Protein AF-A0A350V4W4-F1 (afdb_monomer_lite)

Structure (mmCIF, N/CA/C/O backbone):
data_AF-A0A350V4W4-F1
#
_entry.id   AF-A0A350V4W4-F1
#
loop_
_atom_site.group_PDB
_atom_site.id
_atom_site.type_symbol
_atom_site.label_atom_id
_atom_site.label_alt_id
_atom_site.label_comp_id
_atom_site.label_asym_id
_atom_site.label_entity_id
_atom_site.label_seq_id
_atom_site.pdbx_PDB_ins_code
_atom_site.Cartn_x
_atom_site.Cartn_y
_atom_site.Cartn_z
_atom_site.occupancy
_atom_site.B_iso_or_equiv
_atom_site.auth_seq_id
_atom_site.auth_comp_id
_atom_site.auth_asym_id
_atom_site.auth_atom_id
_atom_site.pdbx_PDB_model_num
ATOM 1 N N . TYR A 1 1 ? 6.016 3.714 -1.748 1.00 62.47 1 TYR A N 1
ATOM 2 C CA . TYR A 1 1 ? 7.477 3.617 -1.923 1.00 62.47 1 TYR A CA 1
ATOM 3 C C . TYR A 1 1 ? 8.010 4.807 -2.734 1.00 62.47 1 TYR A C 1
ATOM 5 O O . TYR A 1 1 ? 8.517 4.639 -3.835 1.00 62.47 1 TYR A O 1
ATOM 13 N N . LYS A 1 2 ? 7.840 6.048 -2.242 1.00 58.59 2 LYS A N 1
ATOM 14 C CA . LYS A 1 2 ? 8.397 7.258 -2.896 1.00 58.59 2 LYS A CA 1
ATOM 15 C C . LYS A 1 2 ? 9.801 7.584 -2.345 1.00 58.59 2 LYS A C 1
ATOM 17 O O . LYS A 1 2 ? 10.622 8.088 -3.091 1.00 58.59 2 LYS A O 1
ATOM 22 N N . ASN A 1 3 ? 10.094 7.171 -1.099 1.00 65.88 3 ASN A N 1
ATOM 23 C CA . ASN A 1 3 ? 11.333 7.483 -0.362 1.00 65.88 3 ASN A CA 1
ATOM 24 C C . ASN A 1 3 ? 11.983 6.235 0.288 1.00 65.88 3 ASN A C 1
ATOM 26 O O . ASN A 1 3 ? 12.481 6.314 1.408 1.00 65.88 3 ASN A O 1
ATOM 30 N N . GLY A 1 4 ? 11.850 5.044 -0.312 1.00 68.19 4 GLY A N 1
ATOM 31 C CA . GLY A 1 4 ? 12.310 3.783 0.310 1.00 68.19 4 GLY A CA 1
ATOM 32 C C . GLY A 1 4 ? 11.528 3.358 1.566 1.00 68.19 4 GLY A C 1
ATOM 33 O O . GLY A 1 4 ? 11.884 2.393 2.236 1.00 68.19 4 GLY A O 1
ATOM 34 N N . LYS A 1 5 ? 10.455 4.091 1.891 1.00 71.50 5 LYS A N 1
ATOM 35 C CA . LYS A 1 5 ? 9.520 3.834 2.989 1.00 71.50 5 LYS A CA 1
ATOM 36 C C . LYS A 1 5 ? 8.136 3.514 2.407 1.00 71.50 5 LYS A C 1
ATOM 38 O O . LYS A 1 5 ? 7.689 4.161 1.447 1.00 71.50 5 LYS A O 1
ATOM 43 N N . GLY A 1 6 ? 7.478 2.503 2.968 1.00 86.38 6 GLY A N 1
ATOM 44 C CA . GLY A 1 6 ? 6.152 2.018 2.569 1.00 86.38 6 GLY A CA 1
ATOM 45 C C . GLY A 1 6 ? 6.159 0.599 1.992 1.00 86.38 6 GLY A C 1
ATOM 46 O O . GLY A 1 6 ? 7.202 0.071 1.627 1.00 86.38 6 GLY A O 1
ATOM 47 N N . ASN A 1 7 ? 4.971 0.015 1.892 1.00 93.25 7 ASN A N 1
ATOM 48 C CA . ASN A 1 7 ? 4.698 -1.384 1.534 1.00 93.25 7 ASN A CA 1
ATOM 49 C C . ASN A 1 7 ? 4.150 -1.568 0.104 1.00 93.25 7 ASN A C 1
ATOM 51 O O . ASN A 1 7 ? 3.733 -2.658 -0.266 1.00 93.25 7 ASN A O 1
ATOM 55 N N . GLY A 1 8 ? 4.138 -0.513 -0.715 1.00 93.56 8 GLY A N 1
ATOM 56 C CA . GLY A 1 8 ? 3.630 -0.591 -2.083 1.00 93.56 8 GLY A CA 1
ATOM 57 C C . GLY A 1 8 ? 3.711 0.726 -2.846 1.00 93.56 8 GLY A C 1
ATOM 58 O O . GLY A 1 8 ? 4.469 1.641 -2.489 1.00 93.56 8 GLY A O 1
ATOM 59 N N . PHE A 1 9 ? 2.909 0.831 -3.901 1.00 94.44 9 PHE A N 1
ATOM 60 C CA . PHE A 1 9 ? 2.835 1.997 -4.775 1.00 94.44 9 PHE A CA 1
ATOM 61 C C . PHE A 1 9 ? 1.476 2.675 -4.638 1.00 94.44 9 PHE A C 1
ATOM 63 O O . PHE A 1 9 ? 0.443 2.021 -4.657 1.00 94.44 9 PHE A O 1
ATOM 70 N N . VAL A 1 10 ? 1.496 4.000 -4.527 1.00 92.62 10 VAL A N 1
ATOM 71 C CA . VAL A 1 10 ? 0.304 4.846 -4.536 1.00 92.62 10 VAL A CA 1
ATOM 72 C C . VAL A 1 10 ? 0.541 5.987 -5.514 1.00 92.62 10 VAL A C 1
ATOM 74 O O . VAL A 1 10 ? 1.685 6.436 -5.694 1.00 92.62 10 VAL A O 1
ATOM 77 N N . PHE A 1 11 ? -0.533 6.425 -6.152 1.00 93.25 11 PHE A N 1
ATOM 78 C CA . PHE A 1 11 ? -0.580 7.595 -7.011 1.00 93.25 11 PHE A CA 1
ATOM 79 C C . PHE A 1 11 ? -1.640 8.550 -6.454 1.00 93.25 11 PHE A C 1
ATOM 81 O O . PHE A 1 11 ? -2.635 8.103 -5.891 1.00 93.25 11 PHE A O 1
ATOM 88 N N . GLU A 1 12 ? -1.360 9.852 -6.490 1.00 90.12 12 GLU A N 1
ATOM 89 C CA . GLU A 1 12 ? -2.119 10.840 -5.707 1.00 90.12 12 GLU A CA 1
ATOM 90 C C . GLU A 1 12 ? -3.394 11.283 -6.429 1.00 90.12 12 GLU A C 1
ATOM 92 O O . GLU A 1 12 ? -4.454 11.374 -5.816 1.00 90.12 12 GLU A O 1
ATOM 97 N N . LYS A 1 13 ? -3.302 11.542 -7.737 1.00 95.00 13 LYS A N 1
ATOM 98 C CA . LYS A 1 13 ? -4.447 11.974 -8.540 1.00 95.00 13 LYS A CA 1
ATOM 99 C C . LYS A 1 13 ? -5.121 10.785 -9.187 1.00 95.00 13 LYS A C 1
ATOM 101 O O . LYS A 1 13 ? -4.448 9.964 -9.797 1.00 95.00 13 LYS A O 1
ATOM 106 N N . TYR A 1 14 ? -6.443 10.729 -9.127 1.00 94.25 14 TYR A N 1
ATOM 107 C CA . TYR A 1 14 ? -7.217 9.698 -9.809 1.00 94.25 14 TYR A CA 1
ATOM 108 C C . TYR A 1 14 ? -7.297 9.967 -11.324 1.00 94.25 14 TYR A C 1
ATOM 110 O O . TYR A 1 14 ? -8.347 10.310 -11.856 1.00 94.25 14 TYR A O 1
ATOM 118 N N . ASP A 1 15 ? -6.161 9.868 -12.015 1.00 97.06 15 ASP A N 1
ATOM 119 C CA . ASP A 1 15 ? -6.056 10.063 -13.458 1.00 97.06 15 ASP A CA 1
ATOM 120 C C . ASP A 1 15 ? -5.086 9.064 -14.112 1.00 97.06 15 ASP A C 1
ATOM 122 O O . ASP A 1 15 ? -4.227 8.446 -13.470 1.00 97.06 15 ASP A O 1
ATOM 126 N N . ALA A 1 16 ? -5.246 8.886 -15.425 1.00 97.44 16 ALA A N 1
ATOM 127 C CA . ALA A 1 16 ? -4.475 7.915 -16.195 1.00 97.44 16 ALA A CA 1
ATOM 128 C C . ALA A 1 16 ? -2.977 8.261 -16.272 1.00 97.44 16 ALA A C 1
ATOM 130 O O . ALA A 1 16 ? -2.137 7.361 -16.366 1.00 97.44 16 ALA A O 1
ATOM 131 N N . ALA A 1 17 ? -2.623 9.548 -16.225 1.00 97.25 17 ALA A N 1
ATOM 132 C CA . ALA A 1 17 ? -1.239 9.990 -16.336 1.00 97.25 17 ALA A CA 1
ATOM 133 C C . ALA A 1 17 ? -0.442 9.636 -15.069 1.00 97.25 17 ALA A C 1
ATOM 135 O O . ALA A 1 17 ? 0.659 9.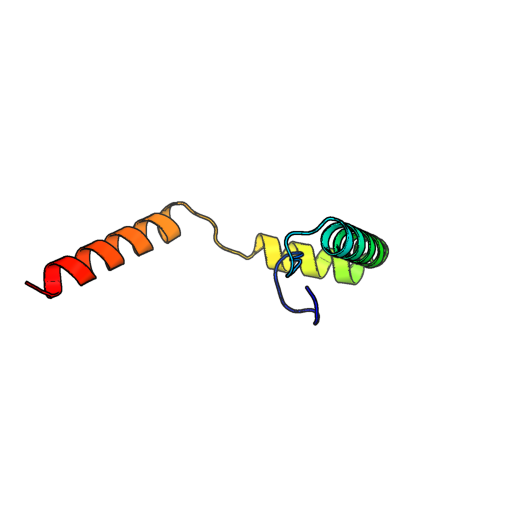083 -15.160 1.00 97.25 17 ALA A O 1
ATOM 136 N N . GLU A 1 18 ? -1.008 9.881 -13.887 1.00 96.50 18 GLU A N 1
ATOM 137 C CA . GLU A 1 18 ? -0.399 9.529 -12.603 1.00 96.50 18 GLU A CA 1
ATOM 138 C C . GLU A 1 18 ? -0.368 8.010 -12.372 1.00 96.50 18 GLU A C 1
ATOM 140 O O . GLU A 1 18 ? 0.624 7.491 -11.836 1.00 96.50 18 GLU A O 1
ATOM 145 N N . LEU A 1 19 ? -1.373 7.273 -12.860 1.00 96.44 19 LEU A N 1
ATOM 146 C CA . LEU A 1 19 ? -1.333 5.809 -12.897 1.00 96.44 19 LEU A CA 1
ATOM 147 C C . LEU A 1 19 ? -0.157 5.310 -13.752 1.00 96.44 19 LEU A C 1
ATOM 149 O O . LEU A 1 19 ? 0.682 4.546 -13.267 1.00 96.44 19 LEU A O 1
ATOM 153 N N . MET A 1 20 ? -0.038 5.786 -14.997 1.00 97.94 20 MET A N 1
ATOM 154 C CA . MET A 1 20 ? 1.035 5.395 -15.920 1.00 97.94 20 MET A CA 1
ATOM 155 C C . MET A 1 20 ? 2.425 5.702 -15.347 1.00 97.94 20 MET A C 1
ATOM 157 O O . MET A 1 20 ? 3.332 4.866 -15.379 1.00 97.94 20 MET A O 1
ATOM 161 N N . LYS A 1 21 ? 2.601 6.889 -14.763 1.00 96.19 21 LYS A N 1
ATOM 162 C CA . LYS A 1 21 ? 3.836 7.288 -14.073 1.00 96.19 21 LYS A CA 1
ATOM 163 C C . LYS A 1 21 ? 4.174 6.346 -12.916 1.00 96.19 21 LYS A C 1
ATOM 165 O O . LYS A 1 21 ? 5.340 5.992 -12.723 1.00 96.19 21 LYS A O 1
ATOM 170 N N . THR A 1 22 ? 3.170 5.912 -12.161 1.00 96.00 22 THR A N 1
ATOM 171 C CA . THR A 1 22 ? 3.362 4.999 -11.032 1.00 96.00 22 THR A CA 1
ATOM 172 C C . THR A 1 22 ? 3.708 3.584 -11.478 1.00 96.00 22 THR A C 1
ATOM 174 O O . THR A 1 22 ? 4.611 2.994 -10.885 1.00 96.00 22 THR A O 1
ATOM 177 N N . ILE A 1 23 ? 3.100 3.081 -12.555 1.00 96.81 23 ILE A N 1
ATOM 178 C CA . ILE A 1 23 ? 3.471 1.796 -13.168 1.00 96.81 23 ILE A CA 1
ATOM 179 C C . ILE A 1 23 ? 4.926 1.833 -13.647 1.00 96.81 23 ILE A C 1
ATOM 181 O O . ILE A 1 23 ? 5.711 0.956 -13.293 1.00 96.81 23 ILE A O 1
ATOM 185 N N . LYS A 1 24 ? 5.335 2.885 -14.372 1.00 96.81 24 LYS A N 1
ATOM 186 C CA . LYS A 1 24 ? 6.733 3.050 -14.817 1.00 96.81 24 LYS A CA 1
ATOM 187 C C . LYS A 1 24 ? 7.717 3.052 -13.643 1.00 96.81 24 LYS A C 1
ATOM 189 O O . LYS A 1 24 ? 8.770 2.422 -13.714 1.00 96.81 24 LYS A O 1
ATOM 194 N N . ARG A 1 25 ? 7.366 3.718 -12.537 1.00 94.50 25 ARG A N 1
ATOM 195 C CA . ARG A 1 25 ? 8.159 3.698 -11.297 1.00 94.50 25 ARG A CA 1
ATOM 196 C C . ARG A 1 25 ? 8.241 2.295 -10.686 1.00 94.50 25 ARG A C 1
ATOM 198 O O . ARG A 1 25 ? 9.314 1.919 -10.226 1.00 94.50 25 ARG A O 1
ATOM 205 N N . ALA A 1 26 ? 7.146 1.536 -10.682 1.00 95.00 26 ALA A N 1
ATOM 206 C CA . ALA A 1 26 ? 7.136 0.165 -10.180 1.00 95.00 26 ALA A CA 1
ATOM 207 C C . ALA A 1 26 ? 8.024 -0.760 -11.026 1.00 95.00 26 ALA A C 1
ATOM 209 O O . ALA A 1 26 ? 8.847 -1.478 -10.466 1.00 95.00 26 ALA A O 1
ATOM 210 N N . LEU A 1 27 ? 7.944 -0.668 -12.358 1.00 96.94 27 LEU A N 1
ATOM 211 C CA . LEU A 1 27 ? 8.798 -1.433 -13.274 1.00 96.94 27 LEU A CA 1
ATOM 212 C C . LEU A 1 27 ? 10.284 -1.092 -13.104 1.00 96.94 27 LEU A C 1
ATOM 214 O O . LEU A 1 27 ? 11.119 -1.990 -13.048 1.00 96.94 27 LEU A O 1
ATOM 218 N N . LYS A 1 28 ? 10.621 0.193 -12.938 1.00 95.06 28 LYS A N 1
ATOM 219 C CA . LYS A 1 28 ? 12.000 0.618 -12.649 1.00 95.06 28 LYS A CA 1
ATOM 220 C C . LYS A 1 28 ? 12.522 0.052 -11.322 1.00 95.06 28 LYS A C 1
ATOM 222 O O . LYS A 1 28 ? 13.706 -0.249 -11.207 1.00 95.06 28 LYS A O 1
ATOM 227 N N . LEU A 1 29 ? 11.665 -0.079 -10.308 1.00 93.81 29 LEU A N 1
ATOM 228 C CA . LEU A 1 29 ? 12.059 -0.707 -9.046 1.00 93.81 29 LEU A CA 1
ATOM 229 C C . LEU A 1 29 ? 12.221 -2.221 -9.205 1.00 93.81 29 LEU A C 1
ATOM 231 O O . LEU A 1 29 ? 13.168 -2.781 -8.672 1.00 93.81 29 LEU A O 1
ATOM 235 N N . PHE A 1 30 ? 11.334 -2.865 -9.964 1.00 95.44 30 PHE A N 1
ATOM 236 C CA . PHE A 1 30 ? 11.374 -4.304 -10.221 1.00 95.44 30 PHE A CA 1
ATOM 237 C C . PHE A 1 30 ? 12.695 -4.753 -10.862 1.00 95.44 30 PHE A C 1
ATOM 239 O O . PHE A 1 30 ? 13.213 -5.813 -10.523 1.00 95.44 30 PHE A O 1
ATOM 246 N N . THR A 1 31 ? 13.295 -3.923 -11.724 1.00 97.00 31 THR A N 1
ATOM 247 C CA . THR A 1 31 ? 14.620 -4.211 -12.299 1.00 97.00 31 THR A CA 1
ATOM 248 C C . THR A 1 31 ? 15.762 -4.165 -11.274 1.00 97.00 31 THR A C 1
ATOM 250 O O . THR A 1 31 ? 16.831 -4.707 -11.535 1.00 97.00 31 THR A O 1
ATOM 253 N N . ASN A 1 32 ? 15.558 -3.549 -10.104 1.00 95.69 32 ASN A N 1
ATOM 254 C CA . ASN A 1 32 ? 16.506 -3.571 -8.991 1.00 95.69 32 ASN A CA 1
ATOM 255 C C . ASN A 1 32 ? 16.097 -4.652 -7.976 1.00 95.69 32 ASN A C 1
ATOM 257 O O . ASN A 1 32 ? 15.264 -4.425 -7.096 1.00 95.69 32 ASN A O 1
ATOM 261 N N . ARG A 1 33 ? 16.712 -5.835 -8.087 1.00 95.75 33 ARG A N 1
ATOM 262 C CA . ARG A 1 33 ? 16.365 -7.016 -7.280 1.00 95.75 33 ARG A CA 1
ATOM 263 C C . ARG A 1 33 ? 16.480 -6.784 -5.771 1.00 95.75 33 ARG A C 1
ATOM 265 O O . ARG A 1 33 ? 15.631 -7.271 -5.027 1.00 95.75 33 ARG A O 1
ATOM 272 N N . GLU A 1 34 ? 17.506 -6.072 -5.314 1.00 95.31 34 GLU A N 1
ATOM 273 C CA . GLU A 1 34 ? 17.738 -5.842 -3.882 1.00 95.31 34 GLU A CA 1
ATOM 274 C C . GLU A 1 34 ? 16.636 -4.972 -3.273 1.00 95.31 34 GLU A C 1
ATOM 276 O O . GLU A 1 34 ? 15.993 -5.352 -2.290 1.00 95.31 34 GLU A O 1
ATOM 281 N N . GLU A 1 35 ? 16.356 -3.835 -3.908 1.00 93.62 35 GLU A N 1
ATOM 282 C CA . GLU A 1 35 ? 15.303 -2.920 -3.470 1.00 93.62 35 GLU A CA 1
ATOM 283 C C . GLU A 1 35 ? 13.904 -3.537 -3.621 1.00 93.62 35 GLU A C 1
ATOM 285 O O . GLU A 1 35 ? 13.028 -3.314 -2.783 1.00 93.62 35 GLU A O 1
ATOM 290 N N . TRP A 1 36 ? 13.697 -4.376 -4.638 1.00 95.19 36 TRP A N 1
ATOM 291 C CA . TRP A 1 36 ? 12.455 -5.123 -4.817 1.00 95.19 36 TRP A CA 1
ATOM 292 C C . TRP A 1 36 ? 12.199 -6.119 -3.678 1.00 95.19 36 TRP A C 1
ATOM 294 O O . TRP A 1 36 ? 11.114 -6.131 -3.093 1.00 95.19 36 TRP A O 1
ATOM 304 N N . ILE A 1 37 ? 13.205 -6.917 -3.301 1.00 95.88 37 ILE A N 1
ATOM 305 C CA . ILE A 1 37 ? 13.098 -7.862 -2.176 1.00 95.88 37 ILE A CA 1
ATOM 306 C C . ILE A 1 37 ? 12.842 -7.114 -0.866 1.00 95.88 37 ILE A C 1
ATOM 308 O O . ILE A 1 37 ? 12.039 -7.559 -0.044 1.00 95.88 37 ILE A O 1
ATOM 312 N N . LYS A 1 38 ? 13.491 -5.963 -0.668 1.00 94.62 38 LYS A N 1
ATOM 313 C CA . LYS A 1 38 ? 13.266 -5.112 0.504 1.00 94.62 38 LYS A CA 1
ATOM 314 C C . LYS A 1 38 ? 11.814 -4.636 0.590 1.00 94.62 38 LYS A C 1
ATOM 316 O O . LYS A 1 38 ? 11.207 -4.769 1.651 1.00 94.62 38 LYS A O 1
ATOM 321 N N . LEU A 1 39 ? 11.240 -4.150 -0.514 1.00 95.44 39 LEU A N 1
ATOM 322 C CA . LEU A 1 39 ? 9.823 -3.777 -0.584 1.00 95.44 39 LEU A CA 1
ATOM 323 C C . LEU A 1 39 ? 8.909 -4.964 -0.244 1.00 95.44 39 LEU A C 1
ATOM 325 O O . LEU A 1 39 ? 8.008 -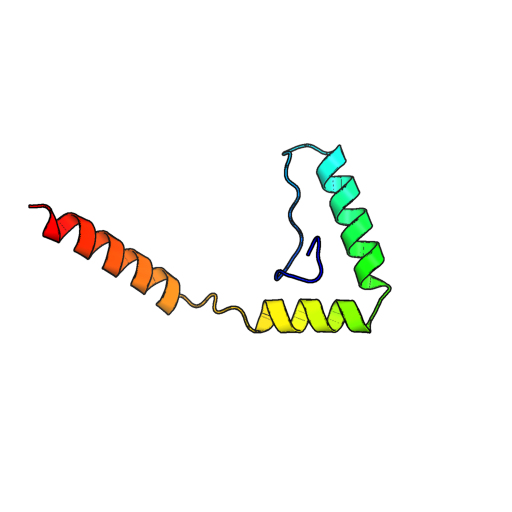4.812 0.580 1.00 95.44 39 LEU A O 1
ATOM 329 N N . ILE A 1 40 ? 9.159 -6.138 -0.836 1.00 95.38 40 ILE A N 1
ATOM 330 C CA . ILE A 1 40 ? 8.366 -7.349 -0.572 1.00 95.38 40 ILE A CA 1
ATOM 331 C C . ILE A 1 40 ? 8.398 -7.707 0.914 1.00 95.38 40 ILE A C 1
ATOM 333 O O . ILE A 1 40 ? 7.347 -7.934 1.505 1.00 95.38 40 ILE A O 1
ATOM 337 N N . ARG A 1 41 ? 9.577 -7.710 1.547 1.00 95.81 41 ARG A N 1
ATOM 338 C CA . ARG A 1 41 ? 9.706 -8.018 2.980 1.00 95.81 41 ARG A CA 1
ATOM 339 C C . ARG A 1 41 ? 8.912 -7.049 3.854 1.00 95.81 41 ARG A C 1
ATOM 341 O O . ARG A 1 41 ? 8.249 -7.490 4.786 1.00 95.81 41 ARG A O 1
ATOM 348 N N . ILE A 1 42 ? 8.939 -5.752 3.538 1.00 94.56 42 ILE A N 1
ATOM 349 C CA . ILE A 1 42 ? 8.138 -4.742 4.249 1.00 94.56 42 ILE A CA 1
ATOM 350 C C . ILE A 1 42 ? 6.640 -5.029 4.081 1.00 94.56 42 ILE A C 1
ATOM 352 O O . ILE A 1 42 ? 5.892 -4.959 5.053 1.00 94.56 42 ILE A O 1
ATOM 356 N N . ALA A 1 43 ? 6.196 -5.366 2.868 1.00 95.06 43 ALA A N 1
ATOM 357 C CA . ALA A 1 43 ? 4.796 -5.680 2.598 1.00 95.06 43 ALA A CA 1
ATOM 358 C C . ALA A 1 43 ? 4.330 -6.955 3.318 1.00 95.06 43 ALA A C 1
ATOM 360 O O . ALA A 1 43 ? 3.255 -6.956 3.909 1.00 95.06 43 ALA A O 1
ATOM 361 N N . MET A 1 44 ? 5.156 -8.005 3.334 1.00 95.12 44 MET A N 1
ATOM 362 C CA . MET A 1 44 ? 4.859 -9.268 4.021 1.00 95.12 44 MET A CA 1
ATOM 363 C C . MET A 1 44 ? 4.862 -9.147 5.549 1.00 95.12 44 MET A C 1
ATOM 365 O O . MET A 1 44 ? 4.200 -9.931 6.216 1.00 95.12 44 MET A O 1
ATOM 369 N N . ALA A 1 45 ? 5.592 -8.180 6.108 1.00 95.31 45 ALA A N 1
ATOM 370 C CA . ALA A 1 45 ? 5.598 -7.905 7.544 1.00 95.31 45 ALA A CA 1
ATOM 371 C C . ALA A 1 45 ? 4.373 -7.098 8.019 1.00 95.31 45 ALA A C 1
ATOM 373 O O . ALA A 1 45 ? 4.215 -6.876 9.219 1.00 95.31 45 ALA A O 1
ATOM 374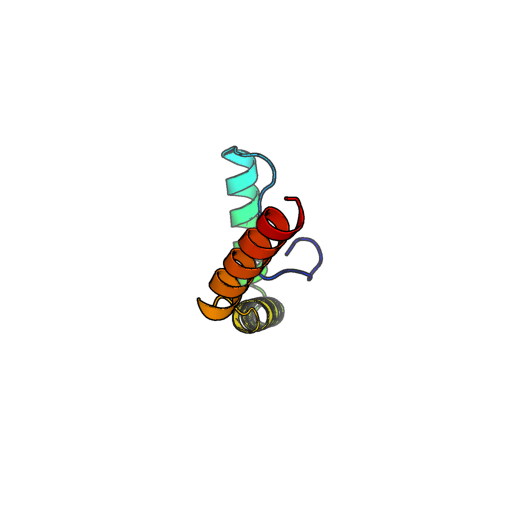 N N . CYS A 1 46 ? 3.527 -6.617 7.104 1.00 93.69 46 CYS A N 1
ATOM 375 C CA . CYS A 1 46 ? 2.304 -5.911 7.469 1.00 93.69 46 CYS A CA 1
ATOM 376 C C . CYS A 1 46 ? 1.233 -6.912 7.922 1.00 93.69 46 CYS A C 1
ATOM 378 O O . CYS A 1 46 ? 0.921 -7.861 7.205 1.00 93.69 46 CYS A O 1
ATOM 380 N N . ASP A 1 47 ? 0.633 -6.670 9.085 1.00 93.88 47 ASP A N 1
ATOM 381 C CA . ASP A 1 47 ? -0.473 -7.486 9.581 1.00 93.88 47 ASP A CA 1
ATOM 382 C C . ASP A 1 47 ? -1.808 -6.987 9.001 1.00 93.88 47 ASP A C 1
ATOM 384 O O . ASP A 1 47 ? -2.297 -5.899 9.321 1.00 93.88 47 ASP A O 1
ATOM 388 N N . TYR A 1 48 ? -2.368 -7.799 8.104 1.00 91.56 48 TYR A N 1
ATOM 389 C CA . TYR A 1 48 ? -3.674 -7.605 7.470 1.00 91.56 48 TYR A CA 1
ATOM 390 C C . TYR A 1 48 ? -4.709 -8.634 7.949 1.00 91.56 48 TYR A C 1
ATOM 392 O O . TYR A 1 48 ? -5.663 -8.941 7.233 1.00 91.56 48 TYR A O 1
ATOM 400 N N . SER A 1 49 ? -4.513 -9.205 9.139 1.00 95.19 49 SER A N 1
ATOM 401 C CA . SER A 1 49 ? -5.429 -10.182 9.718 1.00 95.19 49 SER A CA 1
ATOM 402 C C . SER A 1 49 ? -6.806 -9.590 10.032 1.00 95.19 49 SER A C 1
ATOM 404 O O . SER A 1 49 ? -6.980 -8.395 10.302 1.00 95.19 49 SER A O 1
ATOM 406 N N . TRP A 1 50 ? -7.806 -10.471 10.055 1.00 95.06 50 TRP A N 1
ATOM 407 C CA . TRP A 1 50 ? -9.150 -10.135 10.520 1.00 95.06 50 TRP A CA 1
ATOM 408 C C . TRP A 1 50 ? -9.171 -9.674 11.979 1.00 95.06 50 TRP A C 1
ATOM 410 O O . TRP A 1 50 ? -9.971 -8.806 12.313 1.00 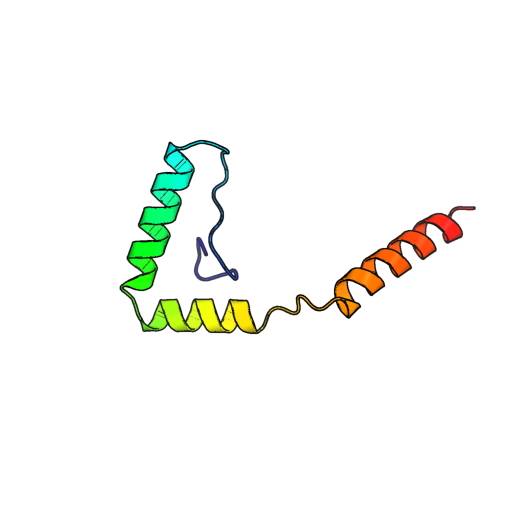95.06 50 TRP A O 1
ATOM 420 N N . GLU A 1 51 ? -8.266 -10.189 12.814 1.00 96.50 51 GLU A N 1
ATOM 421 C CA . GLU A 1 51 ? -8.115 -9.816 14.225 1.00 96.50 51 GLU A CA 1
ATOM 422 C C . GLU A 1 51 ? -7.871 -8.305 14.387 1.00 96.50 51 GLU A C 1
ATOM 424 O O . GLU A 1 51 ? -8.575 -7.629 15.141 1.00 96.50 51 GLU A O 1
ATOM 429 N N . ILE A 1 52 ? -6.928 -7.736 13.621 1.00 95.25 52 ILE A N 1
ATOM 430 C CA . ILE A 1 52 ? -6.640 -6.293 13.662 1.00 95.25 52 ILE A CA 1
ATOM 431 C C . ILE A 1 52 ? -7.849 -5.477 13.206 1.00 95.25 52 ILE A C 1
ATOM 433 O O . ILE A 1 52 ? -8.171 -4.451 13.814 1.00 95.25 52 ILE A O 1
ATOM 437 N N . SER A 1 53 ? -8.516 -5.908 12.135 1.00 95.94 53 SER A N 1
ATOM 438 C CA . SER A 1 53 ? -9.713 -5.233 11.630 1.00 95.94 53 SER A CA 1
ATOM 439 C C . SER A 1 53 ? -10.846 -5.268 12.660 1.00 95.94 53 SER A C 1
ATOM 441 O O . SER A 1 53 ? -11.405 -4.222 12.984 1.00 95.94 53 SER A O 1
ATOM 443 N N . ALA A 1 54 ? -11.137 -6.434 13.242 1.00 96.62 54 ALA A N 1
ATOM 444 C CA . ALA A 1 54 ? -12.168 -6.621 14.261 1.00 96.62 54 ALA A CA 1
ATOM 445 C C . ALA A 1 54 ? -11.896 -5.778 15.513 1.00 96.62 54 ALA A C 1
ATOM 447 O O . ALA A 1 54 ? -12.799 -5.102 16.008 1.00 96.62 54 ALA A O 1
ATOM 448 N N . LYS A 1 55 ? -10.641 -5.729 15.978 1.00 96.81 55 LYS A N 1
ATOM 449 C CA . LYS A 1 55 ? -10.238 -4.880 17.105 1.00 96.81 55 LYS A CA 1
ATOM 450 C C . LYS A 1 55 ? -10.582 -3.406 16.872 1.00 96.81 55 LYS A C 1
ATOM 452 O O . LYS A 1 55 ? -11.134 -2.770 17.766 1.00 96.81 55 LYS A O 1
ATOM 457 N N . LYS A 1 56 ? -10.342 -2.877 15.665 1.00 95.31 56 LYS A N 1
ATOM 458 C CA . LYS A 1 56 ? -10.719 -1.493 15.314 1.00 95.31 56 LYS A CA 1
ATOM 459 C C . LYS A 1 56 ? -12.228 -1.261 15.403 1.00 95.31 56 LYS A C 1
ATOM 461 O O . LYS A 1 56 ? -12.643 -0.210 15.885 1.00 95.31 56 LYS A O 1
ATOM 466 N N . TYR A 1 57 ? -13.044 -2.227 14.976 1.00 95.94 57 TYR A N 1
ATOM 467 C CA . TYR A 1 57 ? -14.499 -2.143 15.135 1.00 95.94 57 TYR A CA 1
ATOM 468 C C . TYR A 1 57 ? -14.906 -2.153 16.609 1.00 95.94 57 TYR A C 1
ATOM 470 O O . TYR A 1 57 ? -15.695 -1.309 17.025 1.00 95.94 57 TYR A O 1
ATOM 478 N N . VAL A 1 58 ? -14.340 -3.052 17.419 1.00 96.31 58 VAL A N 1
ATOM 479 C CA . VAL A 1 58 ? -14.609 -3.108 18.866 1.00 96.31 58 VAL A CA 1
ATOM 480 C C . VAL A 1 58 ? -14.257 -1.782 19.543 1.00 96.31 58 VAL A C 1
ATOM 482 O O . VAL A 1 58 ? -15.054 -1.262 20.324 1.00 96.31 58 VAL A O 1
ATOM 485 N N . ASP A 1 59 ? -13.097 -1.209 19.226 1.00 95.88 59 ASP A N 1
ATOM 486 C CA . ASP A 1 59 ? -12.666 0.077 19.776 1.00 95.88 59 ASP A CA 1
ATOM 487 C C . ASP A 1 59 ? -13.596 1.223 19.344 1.00 95.88 59 ASP A C 1
ATOM 489 O O . ASP A 1 59 ? -13.964 2.061 20.172 1.00 95.88 59 ASP A O 1
ATOM 493 N N . LEU A 1 60 ? -14.058 1.221 18.087 1.00 95.81 60 LEU A N 1
ATOM 494 C CA . LEU A 1 60 ? -15.060 2.168 17.597 1.00 95.81 60 LEU A CA 1
ATOM 495 C C . LEU A 1 60 ? -16.374 2.045 18.382 1.00 95.81 60 LEU A C 1
ATOM 497 O O . LEU A 1 60 ? -16.855 3.049 18.910 1.00 95.81 60 LEU A O 1
ATOM 501 N N . TYR A 1 61 ? -16.920 0.836 18.535 1.00 96.38 61 TYR A N 1
ATOM 502 C CA . TYR A 1 61 ? -18.145 0.609 19.311 1.00 96.38 61 TYR A CA 1
ATOM 503 C C . TYR A 1 61 ? -17.991 1.068 20.765 1.00 96.38 61 TYR A C 1
ATOM 505 O O . TYR A 1 61 ? -18.853 1.778 21.284 1.00 96.38 61 TYR A O 1
ATOM 513 N N . ARG A 1 62 ? -16.866 0.744 21.416 1.00 95.94 62 ARG A N 1
ATOM 514 C CA . ARG A 1 62 ? -16.556 1.222 22.775 1.00 95.94 62 ARG A CA 1
ATOM 515 C C . ARG A 1 62 ? -16.502 2.747 22.854 1.00 95.94 62 ARG A C 1
ATOM 517 O O . ARG A 1 62 ? -16.959 3.310 23.843 1.00 95.94 62 ARG A O 1
ATOM 524 N N . SER A 1 63 ? -15.948 3.416 21.842 1.00 95.81 63 SER A N 1
ATOM 525 C CA . SER A 1 63 ? -15.850 4.882 21.816 1.00 95.81 63 SER A CA 1
ATOM 526 C C . SER A 1 63 ? -17.216 5.569 21.725 1.00 95.81 63 SER A C 1
ATOM 528 O O . SER A 1 63 ? -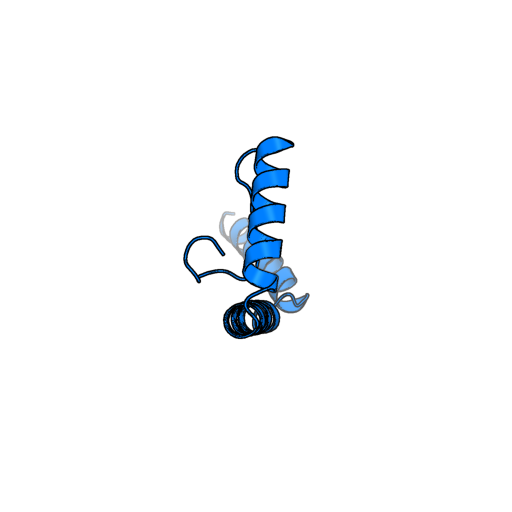17.405 6.626 22.322 1.00 95.81 63 SER A O 1
ATOM 530 N N . ILE A 1 64 ? -18.166 4.949 21.020 1.00 96.00 64 ILE A N 1
ATOM 531 C CA . ILE A 1 64 ? -19.535 5.449 20.873 1.00 96.00 64 ILE A CA 1
ATOM 532 C C . ILE A 1 64 ? -20.320 5.199 22.167 1.00 96.00 64 ILE A C 1
ATOM 534 O O . ILE A 1 64 ? -20.974 6.110 22.661 1.00 96.00 64 ILE A O 1
ATOM 538 N N . MET A 1 65 ? -20.189 4.011 22.770 1.00 92.69 65 MET A N 1
ATOM 539 C CA . MET A 1 65 ? -20.887 3.664 24.019 1.00 92.69 65 MET A CA 1
ATOM 540 C C . MET A 1 65 ? -20.411 4.462 25.242 1.00 92.69 65 MET A C 1
ATOM 542 O O . MET A 1 65 ? -21.192 4.678 26.154 1.00 92.69 65 MET A O 1
ATOM 546 N N . LYS A 1 66 ? -19.151 4.918 25.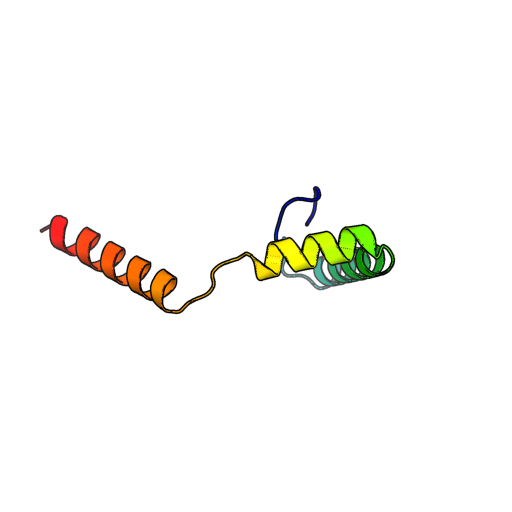279 1.00 78.25 66 LYS A N 1
ATOM 547 C CA . LYS A 1 66 ? -18.620 5.761 26.371 1.00 78.25 66 LYS A CA 1
ATOM 548 C C . LYS A 1 66 ? -19.088 7.224 26.326 1.00 78.25 66 LYS A C 1
ATOM 550 O O . LYS A 1 66 ? -18.753 7.980 27.232 1.00 78.25 66 LYS A O 1
ATOM 555 N N . LYS A 1 67 ? -19.764 7.647 25.253 1.00 61.06 67 LYS A N 1
ATOM 556 C CA . LYS A 1 67 ? -20.264 9.021 25.068 1.00 61.06 67 LYS A CA 1
ATOM 557 C C . LYS A 1 67 ? -21.763 9.176 25.373 1.00 61.06 67 LYS A C 1
ATOM 559 O O . LYS A 1 67 ? -22.313 10.232 25.069 1.00 61.06 67 LYS A O 1
ATOM 564 N N . GLY A 1 68 ? -22.401 8.153 25.941 1.00 51.97 68 GLY A N 1
ATOM 565 C CA . GLY A 1 68 ? -23.738 8.217 26.545 1.00 51.97 68 GLY A CA 1
ATOM 566 C C . GLY A 1 68 ? -23.644 8.019 28.048 1.00 51.97 68 GLY A C 1
ATOM 567 O O . GLY A 1 68 ? -24.528 8.556 28.743 1.00 51.97 68 GLY A O 1
#

Sequence (68 aa):
YKNGKGNGFVFEKYDAAELMKTIKRALKLFTNREEWIKLIRIAMACDYSWEISAKKYVDLYRSIMKKG

Foldseek 3Di:
DVPLDDQAFDFDDPDPVSVVVRVVVVVVQVVVVVSVVSSNVRNVPDDPDPVVVVVVVVVVVVVVVVVD

pLDDT: mean 91.56, std 10.28, range [51.97, 97.94]

Radius of gyration: 17.73 Å; chains: 1; bounding box: 42×22×43 Å

Secondary structure (DSSP, 8-state):
--SS-SSS---SSSSHHHHHHHHHHHHHHHT-HHHHHHHHHHHHTS---HHHHHHHHHHHHHHHHTT-